Protein AF-A0A9P0JNJ5-F1 (afdb_monomer_lite)

Secondary structure (DSSP, 8-state):
--HHHHHHHHHHHHHHHHHHHHHHHHHHHHHHH-HHHHHHS------PPPPPHHHHHHHHHHHHHHHT-------------------

Radius of gyration: 27.7 Å; chains: 1; bounding box: 35×37×89 Å

Organ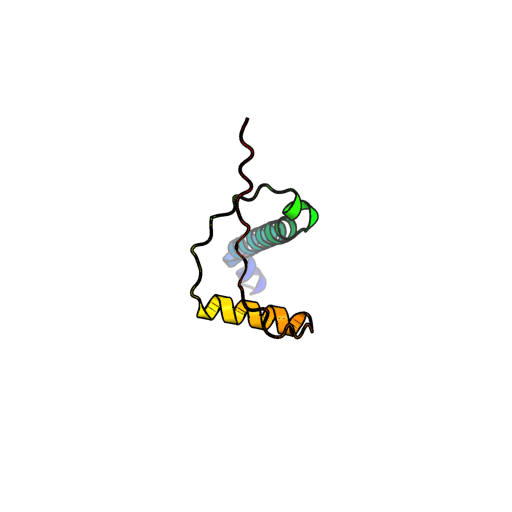ism: Acanthoscelides obtectus (NCBI:txid200917)

Sequence (87 aa):
MPNTVHKVLVHGCEIIDAFYTNKDLMRVLLLTSDPFISSKRKVSSKKYKKRNEAVQNYLKKQKNDDLGIDLGTITNDTAPSKKSYSD

Structure (mmCIF, N/CA/C/O backbone):
data_AF-A0A9P0JNJ5-F1
#
_entry.id   AF-A0A9P0JNJ5-F1
#
loop_
_atom_site.group_PDB
_atom_site.id
_atom_site.type_symbol
_atom_site.label_atom_id
_atom_site.label_alt_id
_atom_site.label_comp_id
_atom_site.label_asym_id
_atom_site.label_entity_id
_atom_site.label_seq_id
_atom_site.pdbx_PDB_ins_code
_atom_site.Cartn_x
_atom_site.Cartn_y
_atom_site.Cartn_z
_atom_site.occupancy
_atom_site.B_iso_or_equiv
_atom_site.auth_seq_id
_atom_site.auth_comp_id
_atom_site.auth_asym_id
_atom_site.auth_atom_id
_atom_site.pdbx_PDB_model_num
ATOM 1 N N . MET A 1 1 ? 8.040 -9.534 -39.436 1.00 70.25 1 MET A N 1
ATOM 2 C CA . MET A 1 1 ? 8.810 -8.676 -38.503 1.00 70.25 1 MET A CA 1
ATOM 3 C C . MET A 1 1 ? 9.619 -9.560 -37.572 1.00 70.25 1 MET A C 1
ATOM 5 O O . MET A 1 1 ? 9.092 -10.598 -37.184 1.00 70.25 1 MET A O 1
ATOM 9 N N . PRO A 1 2 ? 10.846 -9.176 -37.184 1.00 92.88 2 PRO A N 1
ATOM 10 C CA . PRO A 1 2 ? 11.560 -9.873 -36.121 1.00 92.88 2 PRO A CA 1
ATOM 11 C C . PRO A 1 2 ? 10.719 -9.871 -34.839 1.00 92.88 2 PRO A C 1
ATOM 13 O O . PRO A 1 2 ? 10.114 -8.854 -34.494 1.00 92.88 2 PRO A O 1
ATOM 16 N N . ASN A 1 3 ? 10.676 -11.007 -34.143 1.00 86.62 3 ASN A N 1
ATOM 17 C CA . ASN A 1 3 ? 9.777 -11.232 -33.006 1.00 86.62 3 ASN A CA 1
ATOM 18 C C . ASN A 1 3 ? 9.941 -10.188 -31.888 1.00 86.62 3 ASN A C 1
ATOM 20 O O . ASN A 1 3 ? 8.968 -9.750 -31.281 1.00 86.62 3 ASN A O 1
ATOM 24 N N . THR A 1 4 ? 11.175 -9.755 -31.643 1.00 89.38 4 THR A N 1
ATOM 25 C CA . THR A 1 4 ? 11.513 -8.686 -30.696 1.00 89.38 4 THR A CA 1
ATOM 26 C C . THR A 1 4 ? 10.906 -7.346 -31.095 1.00 89.38 4 THR A C 1
ATOM 28 O O . THR A 1 4 ? 10.326 -6.670 -30.253 1.00 89.38 4 THR A O 1
ATOM 31 N N . VAL A 1 5 ? 10.964 -6.980 -32.376 1.00 87.19 5 VAL A N 1
ATOM 32 C CA . VAL A 1 5 ? 10.403 -5.711 -32.862 1.00 87.19 5 VAL A CA 1
ATOM 33 C C . VAL A 1 5 ? 8.870 -5.764 -32.834 1.00 87.19 5 VAL A C 1
ATOM 35 O O . VAL A 1 5 ? 8.235 -4.785 -32.463 1.00 87.19 5 VAL A O 1
ATOM 38 N N . HIS A 1 6 ? 8.262 -6.912 -33.157 1.00 90.75 6 HIS A N 1
ATOM 39 C CA . HIS A 1 6 ? 6.804 -7.078 -33.092 1.00 90.75 6 HIS A CA 1
ATOM 40 C C . HIS A 1 6 ? 6.283 -6.918 -31.659 1.00 90.75 6 HIS A C 1
ATOM 42 O O . HIS A 1 6 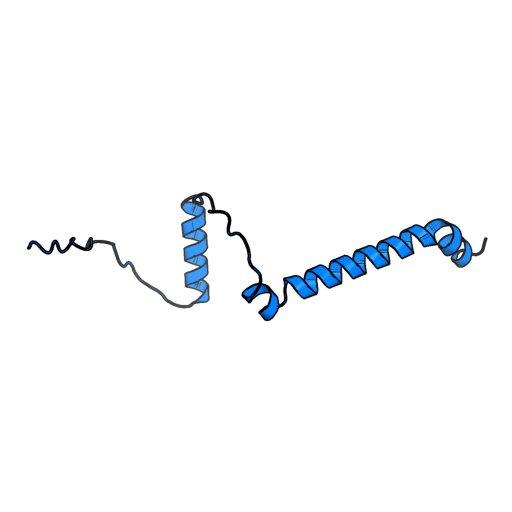? 5.353 -6.152 -31.432 1.00 90.75 6 HIS A O 1
ATOM 48 N N . LYS A 1 7 ? 6.939 -7.555 -30.679 1.00 87.44 7 LYS A N 1
ATOM 49 C CA . LYS A 1 7 ? 6.581 -7.413 -29.260 1.00 87.44 7 LYS A CA 1
ATOM 50 C C . LYS A 1 7 ? 6.675 -5.969 -28.769 1.00 87.44 7 LYS A C 1
ATOM 52 O O . LYS A 1 7 ? 5.787 -5.525 -28.054 1.00 87.44 7 LYS A O 1
ATOM 57 N N . VAL A 1 8 ? 7.715 -5.234 -29.166 1.00 86.94 8 VAL A N 1
ATOM 58 C CA . VAL A 1 8 ? 7.889 -3.830 -28.758 1.00 86.94 8 VAL A CA 1
ATOM 59 C C . VAL A 1 8 ? 6.844 -2.922 -29.404 1.00 86.94 8 VAL A C 1
ATOM 61 O O . VAL A 1 8 ? 6.256 -2.102 -28.711 1.00 86.94 8 VAL A O 1
ATOM 64 N N . LEU A 1 9 ? 6.580 -3.066 -30.705 1.00 87.62 9 LEU A N 1
ATOM 65 C CA . LEU A 1 9 ? 5.647 -2.172 -31.400 1.00 87.62 9 LEU A CA 1
ATOM 66 C C . LEU A 1 9 ? 4.175 -2.466 -31.093 1.00 87.62 9 LEU A C 1
ATOM 68 O O . LEU A 1 9 ? 3.369 -1.545 -31.120 1.00 87.62 9 LEU A O 1
ATOM 72 N N . VAL A 1 10 ? 3.821 -3.725 -30.818 1.00 90.94 10 VAL A N 1
ATOM 73 C CA . VAL A 1 10 ? 2.422 -4.128 -30.592 1.00 90.94 10 VAL A CA 1
ATOM 74 C C . VAL A 1 10 ? 2.060 -4.147 -29.109 1.00 90.94 10 VAL A C 1
ATOM 76 O O . VAL A 1 10 ? 0.983 -3.687 -28.752 1.00 90.94 10 VAL A O 1
ATOM 79 N N . HIS A 1 11 ? 2.960 -4.616 -28.241 1.00 91.06 11 HIS A N 1
ATOM 80 C CA . HIS A 1 11 ? 2.685 -4.784 -26.806 1.00 91.06 11 HIS A CA 1
ATOM 81 C C . HIS A 1 11 ? 3.494 -3.838 -25.910 1.00 91.06 11 HIS A C 1
ATOM 83 O O . HIS A 1 11 ? 3.388 -3.906 -24.688 1.00 91.06 11 HIS A O 1
ATOM 89 N N . GLY A 1 12 ? 4.317 -2.951 -26.482 1.00 82.88 12 GLY A N 1
ATOM 90 C CA . GLY A 1 12 ? 5.191 -2.065 -25.710 1.00 82.88 12 GLY A CA 1
ATOM 91 C C . GLY A 1 12 ? 4.431 -1.183 -24.720 1.00 82.88 12 GLY A C 1
ATOM 92 O O . GLY A 1 12 ? 4.837 -1.097 -23.565 1.00 82.88 12 GLY A O 1
ATOM 93 N N . CYS A 1 13 ? 3.307 -0.590 -25.139 1.00 84.69 13 CYS A N 1
ATOM 94 C CA . CYS A 1 13 ? 2.467 0.241 -24.270 1.00 84.69 13 CYS A CA 1
ATOM 95 C C . CYS A 1 13 ? 1.886 -0.556 -23.093 1.00 84.69 13 CYS A C 1
ATOM 97 O O . CYS A 1 13 ? 2.057 -0.151 -21.950 1.00 84.69 13 CYS A O 1
ATOM 99 N N . GLU A 1 14 ? 1.300 -1.729 -23.355 1.00 87.56 14 GLU A N 1
ATOM 100 C CA . GLU A 1 14 ? 0.718 -2.598 -22.318 1.00 87.56 14 GLU A CA 1
ATOM 101 C C . GLU A 1 14 ? 1.769 -3.038 -21.290 1.00 87.56 14 GLU A C 1
ATOM 103 O O . GLU A 1 14 ? 1.521 -3.040 -20.085 1.00 87.56 14 GLU A O 1
ATOM 108 N N . ILE A 1 15 ? 2.971 -3.378 -21.766 1.00 82.69 15 ILE A N 1
ATOM 109 C CA . ILE A 1 15 ? 4.097 -3.772 -20.917 1.00 82.69 15 ILE A CA 1
ATOM 110 C C . ILE A 1 15 ? 4.539 -2.597 -20.038 1.00 82.69 15 ILE A C 1
ATOM 112 O O . ILE A 1 15 ? 4.730 -2.766 -18.833 1.00 82.69 15 ILE A O 1
ATOM 116 N N . ILE A 1 16 ? 4.697 -1.408 -20.622 1.00 80.19 16 ILE A N 1
ATOM 117 C CA . ILE A 1 16 ? 5.114 -0.196 -19.908 1.00 80.19 16 ILE A CA 1
ATOM 118 C C . ILE A 1 16 ? 4.084 0.180 -18.830 1.00 80.19 16 ILE A C 1
ATOM 120 O O . ILE A 1 16 ? 4.462 0.394 -17.676 1.00 80.19 16 ILE A O 1
ATOM 124 N N . ASP A 1 17 ? 2.795 0.172 -19.163 1.00 81.50 17 ASP A N 1
ATOM 125 C CA . ASP A 1 17 ? 1.709 0.484 -18.228 1.00 81.50 17 ASP A CA 1
ATOM 126 C C . ASP A 1 17 ? 1.628 -0.540 -17.084 1.00 81.50 17 ASP A C 1
ATOM 128 O O . ASP A 1 17 ? 1.490 -0.176 -15.909 1.00 81.50 17 ASP A O 1
ATOM 132 N N . ALA A 1 18 ? 1.800 -1.830 -17.389 1.00 77.94 18 ALA A N 1
ATOM 133 C CA . ALA A 1 18 ? 1.878 -2.885 -16.380 1.00 77.94 18 ALA A CA 1
ATOM 134 C C . ALA A 1 18 ? 3.071 -2.686 -15.427 1.00 77.94 18 ALA A C 1
ATOM 136 O O . ALA A 1 18 ? 2.949 -2.875 -14.217 1.00 77.94 18 ALA A O 1
ATOM 137 N N . PHE A 1 19 ? 4.232 -2.256 -15.929 1.00 79.44 19 PHE A N 1
ATOM 138 C CA . PHE A 1 19 ? 5.379 -1.956 -15.070 1.00 79.44 19 PHE A CA 1
ATOM 139 C C . PHE A 1 19 ? 5.132 -0.761 -14.146 1.00 79.44 19 PHE A C 1
ATOM 141 O O . PHE A 1 19 ? 5.506 -0.823 -12.971 1.00 79.44 19 PHE A O 1
ATOM 148 N N . TYR A 1 20 ? 4.502 0.308 -14.636 1.00 79.88 20 TYR A N 1
ATOM 149 C CA . TYR A 1 20 ? 4.182 1.473 -13.809 1.00 79.88 20 TYR A CA 1
ATOM 150 C C . TYR A 1 20 ? 3.163 1.136 -12.722 1.00 79.88 20 TYR A C 1
ATOM 152 O O . TYR A 1 20 ? 3.407 1.419 -11.549 1.00 79.88 20 TYR A O 1
ATOM 160 N N . THR A 1 21 ? 2.087 0.436 -13.082 1.00 86.19 21 THR A N 1
ATOM 161 C CA . THR A 1 21 ? 1.067 -0.019 -12.124 1.00 86.19 21 THR A CA 1
ATOM 162 C C . THR A 1 21 ? 1.641 -0.978 -11.082 1.00 86.19 21 THR A C 1
ATOM 164 O O . THR A 1 21 ? 1.372 -0.813 -9.892 1.00 86.19 21 THR A O 1
ATOM 167 N N . ASN A 1 22 ? 2.513 -1.909 -11.480 1.00 88.81 22 ASN A N 1
ATOM 168 C CA . ASN A 1 22 ? 3.219 -2.789 -10.545 1.00 88.81 22 ASN A CA 1
ATOM 169 C C . ASN A 1 22 ? 4.146 -2.007 -9.608 1.00 88.81 22 ASN A C 1
ATOM 171 O O . ASN A 1 22 ? 4.191 -2.276 -8.407 1.00 88.81 22 ASN A O 1
ATOM 175 N N . LYS A 1 23 ? 4.881 -1.018 -10.126 1.00 91.94 23 LYS A N 1
ATOM 176 C CA . LYS A 1 23 ? 5.771 -0.180 -9.314 1.00 91.94 23 LYS A CA 1
ATOM 177 C C . LYS A 1 23 ? 4.989 0.658 -8.307 1.00 91.94 23 LYS A C 1
ATOM 179 O O . LYS A 1 23 ? 5.415 0.787 -7.160 1.00 91.94 23 LYS A O 1
ATOM 184 N N . ASP A 1 24 ? 3.855 1.205 -8.715 1.00 89.75 24 ASP A N 1
ATOM 185 C CA . ASP A 1 24 ? 3.003 2.006 -7.845 1.00 89.75 24 ASP A CA 1
ATOM 186 C C . ASP A 1 24 ? 2.304 1.144 -6.795 1.00 89.75 24 ASP A C 1
ATOM 188 O O . ASP A 1 24 ? 2.310 1.503 -5.616 1.00 89.75 24 ASP A O 1
ATOM 192 N N . LEU A 1 25 ? 1.834 -0.048 -7.172 1.00 92.25 25 LEU A N 1
ATOM 193 C CA . LEU A 1 25 ? 1.332 -1.041 -6.226 1.00 92.25 25 LEU A CA 1
ATOM 194 C C . LEU A 1 25 ? 2.393 -1.387 -5.174 1.00 92.25 25 LEU A C 1
ATOM 196 O O . LEU A 1 25 ? 2.117 -1.332 -3.975 1.00 92.25 25 LEU A O 1
ATOM 200 N N . MET A 1 26 ? 3.620 -1.682 -5.607 1.00 94.44 26 MET A N 1
ATOM 201 C CA . MET A 1 26 ? 4.721 -2.017 -4.702 1.00 94.44 26 MET A CA 1
ATOM 202 C C . MET A 1 26 ? 5.065 -0.867 -3.754 1.00 94.44 26 MET A C 1
ATOM 204 O O . MET A 1 26 ? 5.269 -1.099 -2.564 1.00 94.44 26 MET A O 1
ATOM 208 N N . ARG A 1 27 ? 5.084 0.378 -4.244 1.00 93.38 27 ARG A N 1
ATOM 209 C CA . ARG A 1 27 ? 5.300 1.566 -3.402 1.00 93.38 27 ARG A CA 1
ATOM 210 C C . ARG A 1 27 ? 4.217 1.706 -2.337 1.00 93.38 27 ARG A C 1
ATOM 212 O O . ARG A 1 27 ? 4.539 1.952 -1.177 1.00 93.38 27 ARG A O 1
ATOM 219 N N . VAL A 1 28 ? 2.949 1.533 -2.712 1.00 92.62 28 VAL A N 1
ATOM 220 C CA . VAL A 1 28 ? 1.818 1.630 -1.780 1.00 92.62 28 VAL A CA 1
ATOM 221 C C . VAL A 1 28 ? 1.888 0.529 -0.725 1.00 92.62 28 VAL A C 1
ATOM 223 O O . VAL A 1 28 ? 1.747 0.815 0.464 1.00 92.62 28 VAL A O 1
ATOM 226 N N . LEU A 1 29 ? 2.144 -0.717 -1.127 1.00 92.94 29 LEU A N 1
ATOM 227 C CA . LEU A 1 29 ? 2.267 -1.840 -0.197 1.00 92.94 29 LEU A CA 1
ATOM 228 C C . LEU A 1 29 ? 3.431 -1.641 0.775 1.00 92.94 29 LEU A C 1
ATOM 230 O O . LEU A 1 29 ? 3.247 -1.806 1.980 1.00 92.94 29 LEU A O 1
ATOM 234 N N . LEU A 1 30 ? 4.598 -1.220 0.284 1.00 94.75 30 LEU A N 1
ATOM 235 C CA . LEU A 1 30 ? 5.765 -0.972 1.128 1.00 94.75 30 LEU A CA 1
ATOM 236 C C . LEU A 1 30 ? 5.494 0.145 2.148 1.00 94.75 30 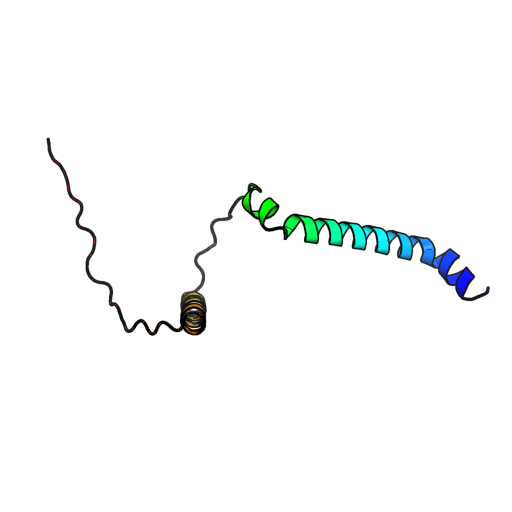LEU A C 1
ATOM 238 O O . LEU A 1 30 ? 5.703 -0.041 3.341 1.00 94.75 30 LEU A O 1
ATOM 242 N N . LEU A 1 31 ? 4.951 1.279 1.699 1.00 92.44 31 LEU A N 1
ATOM 243 C CA . LEU A 1 31 ? 4.684 2.428 2.568 1.00 92.44 31 LEU A CA 1
ATOM 244 C C . LEU A 1 31 ? 3.595 2.137 3.614 1.00 92.44 31 LEU A C 1
ATOM 246 O O . LEU A 1 31 ? 3.660 2.617 4.741 1.00 92.44 31 LEU A O 1
ATOM 250 N N . THR A 1 32 ? 2.560 1.380 3.243 1.00 90.25 32 THR A N 1
ATOM 251 C CA . THR A 1 32 ? 1.417 1.118 4.135 1.00 90.25 32 THR A CA 1
ATOM 252 C C . THR A 1 32 ? 1.640 -0.045 5.097 1.00 90.25 32 THR A C 1
ATOM 254 O O . THR A 1 32 ? 0.953 -0.104 6.119 1.00 90.25 32 THR A O 1
ATOM 257 N N . SER A 1 33 ? 2.578 -0.943 4.787 1.00 93.06 33 SER A N 1
ATOM 258 C CA . SER A 1 33 ? 3.006 -2.032 5.673 1.00 93.06 33 SER A CA 1
ATOM 259 C C . SER A 1 33 ? 4.096 -1.613 6.665 1.00 93.06 33 SER A C 1
ATOM 261 O O . SER A 1 33 ? 4.299 -2.311 7.658 1.00 93.06 33 SER A O 1
ATOM 263 N N . ASP A 1 34 ? 4.751 -0.469 6.447 1.00 94.56 34 ASP A N 1
ATOM 264 C CA . ASP A 1 34 ? 5.776 0.059 7.346 1.00 94.56 34 ASP A CA 1
ATOM 265 C C . ASP A 1 34 ? 5.231 0.261 8.784 1.00 94.56 34 ASP A C 1
ATOM 267 O O . ASP A 1 34 ? 4.233 0.972 8.972 1.00 94.56 34 ASP A O 1
ATOM 271 N N . PRO A 1 35 ? 5.863 -0.329 9.823 1.00 93.12 35 PRO A N 1
ATOM 272 C CA . PRO A 1 35 ? 5.376 -0.246 11.202 1.00 93.12 35 PRO A CA 1
ATOM 273 C C . PRO A 1 35 ? 5.332 1.174 11.774 1.00 93.12 35 PRO A C 1
ATOM 275 O O . PRO A 1 35 ? 4.419 1.506 12.536 1.00 93.12 35 PRO A O 1
ATOM 278 N N . PHE A 1 36 ? 6.300 2.021 11.416 1.00 95.25 36 PHE A N 1
ATOM 279 C CA . PHE A 1 36 ? 6.383 3.393 11.907 1.00 95.25 36 PHE A CA 1
ATOM 280 C C . PHE A 1 36 ? 5.261 4.243 11.305 1.00 95.25 36 PHE A C 1
ATOM 282 O O . PHE A 1 36 ? 4.515 4.901 12.038 1.00 95.25 36 PHE A O 1
ATOM 289 N N . ILE A 1 37 ? 5.073 4.165 9.986 1.00 92.81 37 ILE A N 1
ATOM 290 C CA . ILE A 1 37 ? 3.998 4.864 9.272 1.00 92.81 37 ILE A CA 1
ATOM 291 C C . ILE A 1 37 ? 2.632 4.343 9.724 1.00 92.81 37 ILE A C 1
ATOM 293 O O . ILE A 1 37 ? 1.743 5.138 10.035 1.00 92.81 37 ILE A O 1
ATOM 297 N N . SER A 1 38 ? 2.462 3.022 9.816 1.00 92.56 38 SER A N 1
ATOM 298 C CA . SER A 1 38 ? 1.209 2.386 10.239 1.00 92.56 38 SER A CA 1
ATOM 299 C C . SER A 1 38 ? 0.784 2.824 11.645 1.00 92.56 38 SER A C 1
ATOM 301 O O . SER A 1 38 ? -0.384 3.149 11.857 1.00 92.56 38 SER A O 1
ATOM 303 N N . SER A 1 39 ? 1.738 2.931 12.576 1.00 91.69 39 SER A N 1
ATOM 304 C CA . SER A 1 39 ? 1.500 3.384 13.953 1.00 91.69 39 SER A CA 1
ATOM 305 C C . SER A 1 39 ? 1.061 4.852 14.043 1.00 91.69 39 SER A C 1
ATOM 307 O O . SER A 1 39 ? 0.223 5.208 14.873 1.00 91.69 39 SER A O 1
ATOM 309 N N . LYS A 1 40 ? 1.600 5.724 13.181 1.00 93.12 40 LYS A N 1
ATOM 310 C CA . LYS A 1 40 ? 1.288 7.166 13.183 1.00 93.12 40 LYS A CA 1
ATOM 311 C C . LYS A 1 40 ? 0.088 7.536 12.311 1.00 93.12 40 LYS A C 1
ATOM 313 O O . LYS A 1 40 ? -0.491 8.609 12.487 1.00 93.12 40 LYS A O 1
ATOM 318 N N . ARG A 1 41 ? -0.304 6.677 11.368 1.00 90.12 41 ARG A N 1
ATOM 319 C CA . ARG A 1 41 ? -1.421 6.936 10.456 1.00 90.12 41 ARG A CA 1
ATOM 320 C C . ARG A 1 41 ? -2.753 6.918 11.208 1.00 90.12 41 ARG A C 1
ATOM 322 O O . ARG A 1 41 ? -3.099 5.951 11.880 1.00 90.12 41 ARG A O 1
ATOM 329 N N . LYS A 1 42 ? -3.575 7.951 11.007 1.00 88.50 42 LYS A N 1
ATOM 330 C CA . LYS A 1 42 ? -4.963 7.971 11.488 1.00 88.50 42 LYS A CA 1
ATOM 331 C C . LYS A 1 42 ? -5.801 6.972 10.685 1.00 88.50 42 LYS A C 1
ATOM 333 O O . LYS A 1 42 ? -6.146 7.235 9.537 1.00 88.50 42 LYS A O 1
ATOM 338 N N . VAL A 1 43 ? -6.144 5.837 11.290 1.00 84.62 43 VAL A N 1
ATOM 339 C CA . VAL A 1 43 ? -7.042 4.837 10.695 1.00 84.62 43 VAL A CA 1
ATOM 340 C C . VAL A 1 43 ? -8.392 4.905 11.401 1.00 84.62 43 VAL A C 1
ATOM 342 O O . VAL A 1 43 ? -8.474 4.720 12.614 1.00 84.62 43 VAL A O 1
ATOM 345 N N . SER A 1 44 ? -9.470 5.166 10.658 1.00 80.25 44 SER A N 1
ATOM 346 C CA . SER A 1 44 ? -10.822 5.053 11.207 1.00 80.25 44 SER A CA 1
ATOM 347 C C . SER A 1 44 ? -11.132 3.575 11.444 1.00 80.25 44 SER A C 1
ATOM 349 O O . SER A 1 44 ? -11.345 2.821 10.490 1.00 80.25 44 SER A O 1
ATOM 351 N N . SER A 1 45 ? -11.151 3.138 12.700 1.00 75.38 45 SER A N 1
ATOM 352 C CA . SER A 1 45 ? -11.596 1.789 13.023 1.00 75.38 45 SER A CA 1
ATOM 353 C C . SER A 1 45 ? -13.110 1.707 12.829 1.00 75.38 45 SER A C 1
ATOM 355 O O . SER A 1 45 ? -13.893 2.406 13.474 1.00 75.38 45 SER A O 1
ATOM 357 N N . LYS A 1 46 ? -13.555 0.852 11.904 1.00 78.81 46 LYS A N 1
ATOM 358 C CA . LYS A 1 46 ? -14.972 0.481 11.850 1.00 78.81 46 LYS A CA 1
ATOM 359 C C . LYS A 1 46 ? -15.268 -0.363 13.088 1.00 78.81 46 LYS A C 1
ATOM 361 O O . LYS A 1 46 ? -14.511 -1.283 13.399 1.00 78.81 46 LYS A O 1
ATOM 366 N N . LYS A 1 47 ? -16.368 -0.075 13.791 1.00 77.06 47 LYS A N 1
ATOM 367 C CA . LYS A 1 47 ? -16.862 -0.972 14.844 1.00 77.06 47 LYS A CA 1
ATOM 368 C C . LYS A 1 47 ? -17.197 -2.309 14.186 1.00 77.06 47 LYS A C 1
ATOM 370 O O . LYS A 1 47 ? -18.120 -2.391 13.378 1.00 77.06 47 LYS A O 1
ATOM 375 N N . TYR A 1 48 ? -16.414 -3.340 14.486 1.00 72.50 48 TYR A N 1
ATOM 376 C CA . TYR A 1 48 ? -16.663 -4.675 13.958 1.00 72.50 48 TYR A CA 1
ATOM 377 C C . TYR A 1 48 ? -17.999 -5.194 14.495 1.00 72.50 48 TYR A C 1
ATOM 379 O O . TYR A 1 48 ? -18.262 -5.128 15.698 1.00 72.50 48 TYR A O 1
ATOM 387 N N . LYS A 1 49 ? -18.838 -5.739 13.608 1.00 82.25 49 LYS A N 1
ATOM 388 C CA . LYS A 1 49 ? -20.019 -6.508 14.016 1.00 82.25 49 LYS A CA 1
ATOM 389 C C . LYS A 1 49 ? -19.549 -7.682 14.881 1.00 82.25 49 LYS A C 1
ATOM 391 O O . LYS A 1 49 ? -18.542 -8.319 14.563 1.00 82.25 49 LYS A O 1
ATOM 396 N N . LYS A 1 50 ? -20.262 -7.960 15.978 1.00 79.31 50 LYS A N 1
ATOM 397 C CA . LYS A 1 50 ? -19.956 -9.094 16.862 1.00 79.31 50 LYS A CA 1
ATOM 398 C C . LYS A 1 50 ? -19.907 -10.375 16.018 1.00 79.31 50 LYS A C 1
ATOM 400 O O . LYS A 1 50 ? -20.886 -10.712 15.357 1.00 79.31 50 LYS A O 1
ATOM 405 N N . ARG A 1 51 ? -18.742 -11.034 15.992 1.00 78.31 51 ARG A N 1
ATOM 406 C CA . ARG A 1 51 ? -18.538 -12.312 15.288 1.00 78.31 51 ARG A CA 1
ATOM 407 C C . ARG A 1 51 ? -19.288 -13.438 16.003 1.00 78.31 51 ARG A C 1
ATOM 409 O O . ARG A 1 51 ? -19.495 -13.353 17.214 1.00 78.31 51 ARG A O 1
ATOM 416 N N . ASN A 1 52 ? -19.645 -14.480 15.252 1.00 87.50 52 ASN A N 1
ATOM 417 C CA . ASN A 1 52 ? -20.293 -15.686 15.773 1.00 87.50 52 ASN A CA 1
ATOM 418 C C . ASN A 1 52 ? -19.471 -16.313 16.907 1.00 87.50 52 ASN A C 1
ATOM 420 O O . ASN A 1 52 ? -18.240 -16.300 16.877 1.00 87.50 52 ASN A O 1
ATOM 424 N N . GLU A 1 53 ? -20.158 -16.891 17.887 1.00 87.88 53 GLU A N 1
ATOM 425 C CA . GLU A 1 53 ? -19.547 -17.447 19.098 1.00 87.88 53 GLU A CA 1
ATOM 426 C C . GLU A 1 53 ? -18.542 -18.568 18.800 1.00 87.88 53 GLU A C 1
ATOM 428 O O . GLU A 1 53 ? -17.430 -18.548 19.321 1.00 87.88 53 GLU A O 1
ATOM 433 N N . ALA A 1 54 ? -18.863 -19.460 17.858 1.00 86.00 54 ALA A N 1
ATOM 434 C CA . ALA A 1 54 ? -17.946 -20.508 17.405 1.00 86.00 54 ALA A CA 1
ATOM 435 C C . ALA A 1 54 ? -16.618 -19.942 16.865 1.00 86.00 54 ALA A C 1
ATOM 437 O O . ALA A 1 54 ? -15.544 -20.454 17.171 1.00 86.00 54 ALA A O 1
ATOM 438 N N . VAL A 1 55 ? -16.678 -18.832 16.120 1.00 85.06 55 VAL A N 1
ATOM 439 C CA . VAL A 1 55 ? -15.487 -18.160 15.573 1.00 85.06 55 VAL A CA 1
ATOM 440 C C . VAL A 1 55 ? -14.677 -17.505 16.690 1.00 85.06 55 VAL A C 1
ATOM 442 O O . VAL A 1 55 ? -13.452 -17.544 16.669 1.00 85.06 55 VAL A O 1
ATOM 445 N N . GLN A 1 56 ? -15.343 -16.928 17.693 1.00 86.00 56 GLN A N 1
ATOM 446 C CA . GLN A 1 56 ? -14.664 -16.358 18.859 1.00 86.00 56 GLN A CA 1
ATOM 447 C C . GLN A 1 56 ? -13.942 -17.437 19.669 1.00 86.00 56 GLN A C 1
ATOM 449 O O . GLN A 1 56 ? -12.807 -17.225 20.088 1.00 86.00 56 GLN A O 1
ATOM 454 N N . ASN A 1 57 ? -14.569 -18.598 19.853 1.00 87.81 57 ASN A N 1
ATOM 455 C CA . ASN A 1 57 ? -13.978 -19.718 20.581 1.00 87.81 57 ASN A CA 1
ATOM 456 C C . ASN A 1 57 ? -12.787 -20.315 19.822 1.00 87.81 57 ASN A C 1
ATOM 458 O O . ASN A 1 57 ? -11.760 -20.592 20.433 1.00 87.81 57 ASN A O 1
ATOM 462 N N . TYR A 1 58 ? -12.874 -20.411 18.493 1.00 84.06 58 TYR A N 1
ATOM 463 C CA . TYR A 1 58 ? -11.752 -20.824 17.649 1.00 84.06 58 TYR A CA 1
ATOM 464 C C . TYR A 1 58 ? -10.558 -19.860 17.741 1.00 84.06 58 TYR A C 1
ATOM 466 O O . TYR A 1 58 ? -9.426 -20.289 17.952 1.00 84.06 58 TYR A O 1
ATOM 474 N N . LEU A 1 59 ? -10.807 -18.549 17.649 1.00 81.44 59 LEU A N 1
ATOM 475 C CA . LEU A 1 59 ? -9.754 -17.532 17.752 1.00 81.44 59 LEU A CA 1
ATOM 476 C C . LEU A 1 59 ? -9.107 -17.498 19.143 1.00 81.44 59 LEU A C 1
ATOM 478 O O . LEU A 1 59 ? -7.906 -17.273 19.258 1.00 81.44 59 LEU A O 1
ATOM 482 N N . LYS A 1 60 ? -9.893 -17.723 20.202 1.00 84.31 60 LYS A N 1
ATOM 483 C CA . LYS A 1 60 ? -9.370 -17.852 21.569 1.00 84.31 60 LYS A CA 1
ATOM 484 C C . LYS A 1 60 ? -8.514 -19.105 21.728 1.00 84.31 60 LYS A C 1
ATOM 486 O O . LYS A 1 60 ? -7.458 -19.014 22.339 1.00 84.31 60 LYS A O 1
ATOM 491 N N . LYS A 1 61 ? -8.947 -20.236 21.159 1.00 78.75 61 LYS A N 1
ATOM 492 C CA . LYS A 1 61 ? -8.197 -21.496 21.192 1.00 78.75 61 LYS A CA 1
ATOM 493 C C . LYS A 1 61 ? -6.821 -21.338 20.544 1.00 78.75 61 LYS A C 1
ATOM 495 O O . LYS A 1 61 ? -5.829 -21.600 21.205 1.00 78.75 61 LYS A O 1
ATOM 500 N N . GLN A 1 62 ? -6.759 -20.786 19.329 1.00 70.56 62 GLN A N 1
ATOM 501 C CA . GLN A 1 62 ? -5.473 -20.545 18.660 1.00 70.56 62 GLN A CA 1
ATOM 502 C C . GLN A 1 62 ? -4.541 -19.634 19.465 1.00 70.56 62 GLN A C 1
ATOM 504 O O . GLN A 1 62 ? -3.356 -19.910 19.590 1.00 70.56 62 GLN A O 1
ATOM 509 N N . LYS A 1 63 ? -5.083 -18.580 20.086 1.00 69.88 63 LYS A N 1
ATOM 510 C CA . LYS A 1 63 ? -4.283 -17.685 20.927 1.00 69.88 63 LYS A CA 1
ATOM 511 C C . LYS A 1 63 ? -3.665 -18.398 22.140 1.00 69.88 63 LYS A C 1
ATOM 513 O O . LYS A 1 63 ? -2.597 -17.993 22.588 1.00 69.88 63 LYS A O 1
ATOM 518 N N . ASN A 1 64 ? -4.335 -19.413 22.684 1.00 62.22 64 ASN A N 1
ATOM 519 C CA . ASN A 1 64 ? -3.822 -20.193 23.811 1.00 62.22 64 ASN A CA 1
ATOM 520 C C . ASN A 1 64 ? -2.742 -21.187 23.364 1.00 62.22 64 ASN A C 1
ATOM 522 O O . ASN A 1 64 ? -1.739 -21.335 24.061 1.00 62.22 64 ASN A O 1
ATOM 526 N N . ASP A 1 65 ?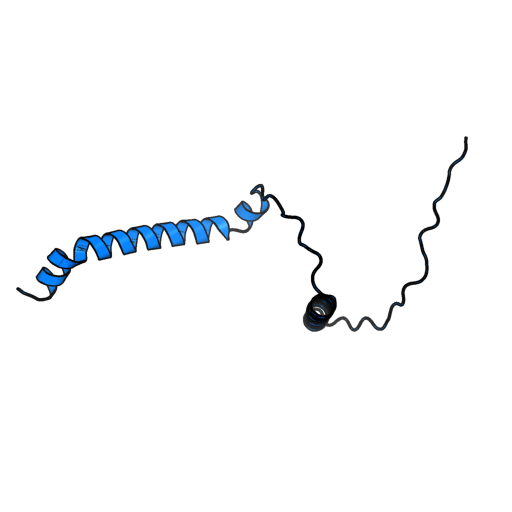 -2.918 -21.796 22.189 1.00 64.12 65 ASP A N 1
ATOM 527 C CA . ASP A 1 65 ? -1.956 -22.738 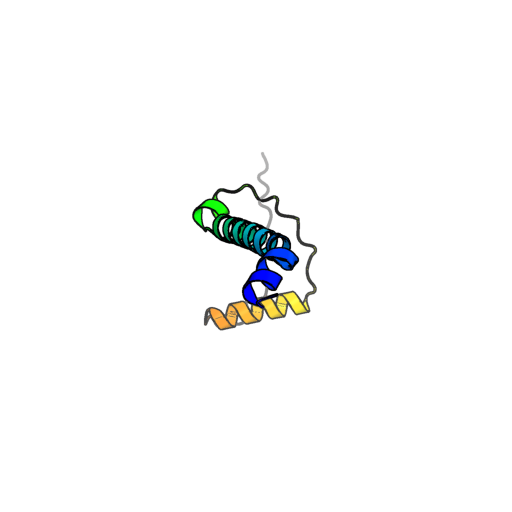21.607 1.00 64.12 65 ASP A CA 1
ATOM 528 C C . ASP A 1 65 ? -0.609 -22.044 21.287 1.00 64.12 65 ASP A C 1
ATOM 530 O O . ASP A 1 65 ? 0.452 -22.616 21.527 1.00 64.12 65 ASP A O 1
ATOM 534 N N . ASP A 1 66 ? -0.639 -20.779 20.847 1.00 63.72 66 ASP A N 1
ATOM 535 C CA . ASP A 1 66 ? 0.562 -19.989 20.516 1.00 63.72 66 ASP A CA 1
ATOM 536 C C . ASP A 1 66 ? 1.309 -19.423 21.744 1.00 63.72 66 ASP A C 1
ATOM 538 O O . ASP A 1 66 ? 2.480 -19.051 21.645 1.00 63.72 66 ASP A O 1
ATOM 542 N N . LEU A 1 67 ? 0.644 -19.312 22.902 1.00 60.41 67 LEU A N 1
ATOM 543 C CA . LEU A 1 67 ? 1.212 -18.719 24.124 1.00 60.41 67 LEU A CA 1
ATOM 544 C C . LEU A 1 67 ? 1.656 -19.757 25.163 1.00 60.41 67 LEU A C 1
ATOM 546 O O . LEU A 1 67 ? 2.307 -19.380 26.135 1.00 60.41 67 LEU A O 1
ATOM 550 N N . GLY A 1 68 ? 1.330 -21.042 24.985 1.00 54.91 68 GLY A N 1
ATOM 551 C CA . GLY A 1 68 ? 1.713 -22.102 25.925 1.00 54.91 68 GLY A CA 1
ATOM 552 C C . GLY A 1 68 ? 1.154 -21.913 27.343 1.00 54.91 68 GLY A C 1
ATOM 553 O O . GLY A 1 68 ? 1.749 -22.397 28.302 1.00 54.91 68 GLY A O 1
ATOM 554 N N . ILE A 1 69 ? 0.038 -21.191 27.496 1.00 56.09 69 ILE A N 1
ATOM 555 C CA . ILE A 1 69 ? -0.603 -20.954 28.795 1.00 56.09 69 ILE A CA 1
ATOM 556 C C . ILE A 1 69 ? -1.857 -21.829 28.877 1.00 56.09 69 ILE A C 1
ATOM 558 O O . ILE A 1 69 ? -2.901 -21.484 28.321 1.00 56.09 69 ILE A O 1
ATOM 562 N N . ASP A 1 70 ? -1.756 -22.949 29.596 1.00 51.81 70 ASP A N 1
ATOM 563 C CA . ASP A 1 70 ? -2.915 -23.726 30.041 1.00 51.81 70 ASP A CA 1
ATOM 564 C C . ASP A 1 70 ? -3.611 -22.966 31.178 1.00 51.81 70 ASP A C 1
ATOM 566 O O . ASP A 1 70 ? -3.272 -23.098 32.354 1.00 51.81 70 ASP A O 1
ATOM 570 N N . LEU A 1 71 ? -4.543 -22.079 30.821 1.00 49.09 71 LEU A N 1
ATOM 571 C CA . LEU A 1 71 ? -5.408 -21.432 31.800 1.00 49.09 71 LEU A CA 1
ATOM 572 C C . LEU A 1 71 ? -6.682 -22.265 31.950 1.00 49.09 71 LEU A C 1
ATOM 574 O O . LEU A 1 71 ? -7.707 -22.002 31.313 1.00 49.09 71 LEU A O 1
ATOM 578 N N . GLY A 1 72 ? -6.596 -23.281 32.810 1.00 47.16 72 GLY A N 1
ATOM 579 C CA . GLY A 1 72 ? -7.757 -23.975 33.348 1.00 47.16 72 GLY A CA 1
ATOM 580 C C . GLY A 1 72 ? -8.793 -22.966 33.848 1.00 47.16 72 GLY A C 1
ATOM 581 O O . GLY A 1 72 ? -8.471 -22.036 34.584 1.00 47.16 72 GLY A O 1
ATOM 582 N N . THR A 1 73 ? -10.025 -23.136 33.370 1.00 49.16 73 THR A N 1
ATOM 583 C CA . THR A 1 73 ? -11.289 -22.616 33.917 1.00 49.16 73 THR A CA 1
ATOM 584 C C . THR A 1 73 ? -11.162 -21.603 35.061 1.00 49.16 73 THR A C 1
ATOM 586 O O . THR A 1 73 ? -11.177 -21.978 36.231 1.00 49.16 73 THR A O 1
ATOM 589 N N . ILE A 1 74 ? -11.157 -20.310 34.734 1.00 43.81 74 ILE A N 1
ATOM 590 C CA . ILE A 1 74 ? -11.636 -19.288 35.671 1.00 43.81 74 ILE A CA 1
ATOM 591 C C . ILE A 1 74 ? -13.079 -18.990 35.268 1.00 43.81 74 ILE A C 1
ATOM 593 O O . ILE A 1 74 ? -13.350 -18.246 34.324 1.00 43.81 74 ILE A O 1
ATOM 597 N N . THR A 1 75 ? -14.009 -19.663 35.941 1.00 42.72 75 THR A N 1
ATOM 598 C CA . THR A 1 75 ? -15.437 -19.353 35.906 1.00 42.72 75 THR A CA 1
ATOM 599 C C . THR A 1 75 ? -15.653 -17.934 36.422 1.00 42.72 75 THR A C 1
ATOM 601 O O . THR A 1 75 ? -15.115 -17.546 37.458 1.00 42.72 75 THR A O 1
ATOM 604 N N . ASN A 1 76 ? -16.430 -17.153 35.673 1.00 47.47 76 ASN A N 1
ATOM 605 C CA . ASN A 1 76 ? -16.939 -15.866 36.122 1.00 47.47 76 ASN A CA 1
ATOM 606 C C . ASN A 1 76 ? -17.812 -16.095 37.352 1.00 47.47 76 ASN A C 1
ATOM 608 O O . ASN A 1 76 ? -18.726 -16.897 37.246 1.00 47.47 76 ASN A O 1
ATOM 612 N N . ASP A 1 77 ? -17.550 -15.378 38.441 1.00 41.97 77 ASP A N 1
ATOM 613 C CA . ASP A 1 77 ? -18.564 -14.879 39.374 1.00 41.97 77 ASP A CA 1
ATOM 614 C C . ASP A 1 77 ? -17.888 -13.911 40.346 1.00 41.97 77 ASP A C 1
ATOM 616 O O . ASP A 1 77 ? -17.294 -14.323 41.334 1.00 41.97 77 ASP A O 1
ATOM 620 N N . THR A 1 78 ? -17.920 -12.615 40.032 1.00 42.16 78 THR A N 1
ATOM 621 C CA . THR A 1 78 ? -18.082 -11.500 40.987 1.00 42.16 78 THR A CA 1
ATOM 622 C C . THR A 1 78 ? -18.203 -10.219 40.161 1.00 42.16 78 THR A C 1
ATOM 624 O O . THR A 1 78 ? -17.231 -9.708 39.606 1.00 42.16 78 THR A O 1
ATOM 627 N N . ALA A 1 79 ? -19.428 -9.708 40.043 1.00 46.72 79 ALA A N 1
ATOM 628 C CA . ALA A 1 79 ? -19.689 -8.379 39.506 1.00 46.72 79 ALA A CA 1
ATOM 629 C C . ALA A 1 79 ? -19.012 -7.311 40.392 1.00 46.72 79 ALA A C 1
ATOM 631 O O . ALA A 1 79 ? -19.093 -7.417 41.618 1.00 46.72 79 ALA A O 1
ATOM 632 N N . PRO A 1 80 ? -18.391 -6.251 39.839 1.00 40.69 80 PRO A N 1
ATOM 633 C CA . PRO A 1 80 ? -17.947 -5.141 40.666 1.0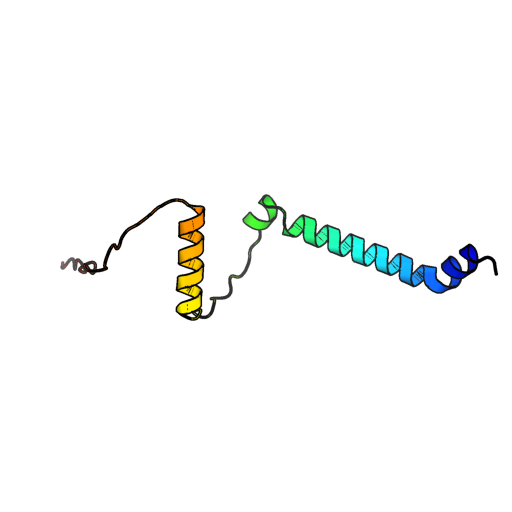0 40.69 80 PRO A CA 1
ATOM 634 C C . PRO A 1 80 ? -19.174 -4.364 41.163 1.00 40.69 80 PRO A C 1
ATOM 636 O O . PRO A 1 80 ? -19.851 -3.665 40.407 1.00 40.69 80 PRO A O 1
ATOM 639 N N . SER A 1 81 ? -19.459 -4.525 42.455 1.00 43.56 81 SER A N 1
ATOM 640 C CA . SER A 1 81 ? -20.390 -3.702 43.227 1.00 43.56 81 SER A CA 1
ATOM 641 C C . SER A 1 81 ? -20.071 -2.212 43.036 1.00 43.56 81 SER A C 1
ATOM 643 O O . SER A 1 81 ? -18.929 -1.776 43.200 1.00 43.56 81 SER A O 1
ATOM 645 N N . LYS A 1 82 ? -21.091 -1.428 42.667 1.00 44.28 82 LYS A N 1
ATOM 646 C CA . LYS A 1 82 ? -21.028 0.036 42.582 1.00 44.28 82 LYS A CA 1
ATOM 647 C C . LYS A 1 82 ? -20.797 0.598 43.990 1.00 44.28 82 LYS A C 1
ATOM 649 O O . LYS A 1 82 ? -21.679 0.485 44.834 1.00 44.28 82 LYS A O 1
ATOM 654 N N . LYS A 1 83 ? -19.660 1.254 44.242 1.00 43.09 83 LYS A N 1
ATOM 655 C CA . LYS A 1 83 ? -19.523 2.146 45.405 1.00 43.09 83 LYS A CA 1
ATOM 656 C C . LYS A 1 83 ? -20.253 3.455 45.101 1.00 43.09 83 LYS A C 1
ATOM 658 O O . LYS A 1 83 ? -19.754 4.271 44.332 1.00 43.09 83 LYS A O 1
ATOM 663 N N . SER A 1 84 ? -21.440 3.629 45.672 1.00 40.25 84 SER A N 1
ATOM 664 C CA . SER A 1 84 ? -22.065 4.940 45.851 1.00 40.25 84 SER A CA 1
ATOM 665 C C . SER A 1 84 ? -21.339 5.670 46.982 1.00 40.25 84 SER A C 1
ATOM 667 O O . SER A 1 84 ? -21.290 5.156 48.098 1.00 40.25 84 SER A O 1
ATOM 669 N N . TYR A 1 85 ? -20.774 6.840 46.699 1.00 49.09 85 TYR A N 1
ATOM 670 C CA . TYR A 1 85 ? -20.498 7.833 47.734 1.00 49.09 85 TYR A CA 1
ATOM 671 C C . TYR A 1 85 ? -21.721 8.748 47.801 1.00 49.09 85 TYR A C 1
ATOM 673 O O . TYR A 1 85 ? -22.122 9.293 46.772 1.00 49.09 85 TYR A O 1
ATOM 681 N N . SER A 1 86 ? -22.323 8.840 48.983 1.00 50.06 86 SER A N 1
ATOM 682 C CA . SER A 1 86 ? -23.360 9.815 49.319 1.00 50.06 86 SER A CA 1
ATOM 683 C C . SER A 1 86 ? -22.736 10.869 50.236 1.00 50.06 86 SER A C 1
ATOM 685 O O . SER A 1 86 ? -22.054 10.472 51.180 1.00 50.06 86 SER A O 1
ATOM 687 N N . ASP A 1 87 ? -22.972 12.133 49.869 1.00 47.03 87 ASP A N 1
ATOM 688 C CA . ASP A 1 87 ? -22.814 13.437 50.548 1.00 47.03 87 ASP A CA 1
ATOM 689 C C . ASP A 1 87 ? -21.712 13.645 51.603 1.00 47.03 87 ASP A C 1
ATOM 691 O O . ASP A 1 87 ? -21.795 13.088 52.721 1.00 47.03 87 ASP A O 1
#

pLDDT: mean 75.88, std 17.77, range [40.25, 95.25]

Foldseek 3Di:
DPPVVCCCVPCVVVVVVVVVVVVVVVVCCVQCVDPVNVVPDDDDDDPDDDDDPVVVVVVVVVVCVVPVDPPPDPDDDDDPDDDDDDD